Protein AF-A0A944JVR2-F1 (afdb_monomer)

Mean predicted aligned error: 6.29 Å

Solvent-accessible surface area (backbone atoms only — not comparable to full-atom values): 4729 Å² total; per-residue (Å²): 127,49,73,47,76,53,68,56,97,86,38,55,31,38,38,33,32,41,79,47,88,87,91,36,78,45,81,53,41,78,48,72,69,86,62,98,74,60,67,68,60,53,51,50,36,54,50,41,45,56,49,45,73,74,73,54,75,79,84,89,75,84,90,52,97,89,55,84,78,82,82,124

Radius of gyration: 13.88 Å; Cα contacts (8 Å, |Δi|>4): 70; chains: 1; bounding box: 35×32×25 Å

pLDDT: mean 87.0, std 12.87, range [40.81, 97.12]

Secondary structure (DSSP, 8-state):
-EEE--EETTEEEEEEEEEETTTEEEEEEEEE--SS--HHHHHHHHHHHHHHHHH--S------TTS-----

Structure (mmCIF, N/CA/C/O backbone):
data_AF-A0A944JVR2-F1
#
_entry.id   AF-A0A944JVR2-F1
#
loop_
_atom_site.group_PDB
_atom_site.id
_atom_site.type_symbol
_atom_site.label_atom_id
_atom_site.label_alt_id
_atom_site.label_comp_id
_atom_site.label_asym_id
_atom_site.label_entity_id
_atom_site.label_seq_id
_atom_site.pdbx_PDB_ins_code
_atom_site.Cartn_x
_atom_site.Cartn_y
_atom_site.Cartn_z
_atom_site.occupancy
_atom_site.B_iso_or_equiv
_atom_site.auth_seq_id
_atom_site.auth_comp_id
_atom_site.auth_asym_id
_atom_site.auth_atom_id
_atom_site.pdbx_PDB_model_num
ATOM 1 N N . MET A 1 1 ? 3.390 7.259 6.516 1.00 87.06 1 MET A N 1
ATOM 2 C CA . MET A 1 1 ? 3.164 6.050 5.697 1.00 87.06 1 MET A CA 1
ATOM 3 C C . MET A 1 1 ? 4.327 5.121 5.945 1.00 87.06 1 MET A C 1
ATOM 5 O O . MET A 1 1 ? 5.437 5.617 6.088 1.00 87.06 1 MET A O 1
ATOM 9 N N . TYR A 1 2 ? 4.064 3.828 6.064 1.00 94.69 2 TYR A N 1
ATOM 10 C CA . TYR A 1 2 ? 5.058 2.828 6.439 1.00 94.69 2 TYR A CA 1
ATOM 11 C C . TYR A 1 2 ? 5.223 1.800 5.321 1.00 94.69 2 TYR A C 1
ATOM 13 O O . TYR A 1 2 ? 4.434 1.762 4.372 1.00 94.69 2 TYR A O 1
ATOM 21 N N . GLU A 1 3 ? 6.265 0.982 5.423 1.00 95.75 3 GLU A N 1
ATOM 22 C CA . GLU A 1 3 ? 6.642 0.019 4.395 1.00 95.75 3 GLU A CA 1
ATOM 23 C C . GLU A 1 3 ? 7.034 -1.319 5.025 1.00 95.75 3 GLU A C 1
ATOM 25 O O . GLU A 1 3 ? 7.911 -1.377 5.886 1.00 95.75 3 GLU A O 1
ATOM 30 N N . LEU A 1 4 ? 6.408 -2.399 4.560 1.00 96.94 4 LEU A N 1
ATOM 31 C CA . LEU A 1 4 ? 6.868 -3.766 4.780 1.00 96.94 4 LEU A CA 1
ATOM 32 C C . LEU A 1 4 ? 7.826 -4.154 3.652 1.00 96.94 4 LEU A C 1
ATOM 34 O O . LEU A 1 4 ? 7.608 -3.819 2.483 1.00 96.94 4 LEU A O 1
ATOM 38 N N . ARG A 1 5 ? 8.876 -4.900 4.005 1.00 96.75 5 ARG A N 1
ATOM 39 C CA . ARG A 1 5 ? 9.964 -5.276 3.090 1.00 96.75 5 ARG A CA 1
ATOM 40 C C . ARG A 1 5 ? 10.175 -6.792 3.004 1.00 96.75 5 ARG A C 1
ATOM 42 O O . ARG A 1 5 ? 11.300 -7.239 3.221 1.00 96.75 5 ARG A O 1
ATOM 49 N N . PRO A 1 6 ? 9.132 -7.597 2.737 1.00 97.06 6 PRO A N 1
ATOM 50 C CA . PRO A 1 6 ? 9.319 -9.030 2.604 1.00 97.06 6 PRO A CA 1
ATOM 51 C C . PRO A 1 6 ? 10.106 -9.371 1.333 1.00 97.06 6 PRO A C 1
ATOM 53 O O . PRO A 1 6 ? 10.070 -8.653 0.327 1.00 97.06 6 PRO A O 1
ATOM 56 N N . THR A 1 7 ? 10.762 -10.523 1.377 1.00 97.12 7 THR A N 1
ATOM 57 C CA . THR A 1 7 ? 11.226 -11.224 0.183 1.00 97.12 7 THR A CA 1
ATOM 58 C C . THR A 1 7 ? 10.194 -12.298 -0.131 1.00 97.12 7 THR A C 1
ATOM 60 O O . THR A 1 7 ? 10.006 -13.211 0.669 1.00 97.12 7 THR A O 1
ATOM 63 N N . LEU A 1 8 ? 9.495 -12.160 -1.256 1.00 94.88 8 LEU A N 1
ATOM 64 C CA . LEU A 1 8 ? 8.475 -13.108 -1.713 1.00 94.88 8 LEU A CA 1
ATOM 65 C C . LEU A 1 8 ? 9.022 -13.815 -2.948 1.00 94.88 8 LEU A C 1
ATOM 67 O O . LEU A 1 8 ? 9.409 -13.133 -3.893 1.00 94.88 8 LEU A O 1
ATOM 71 N N . ASP A 1 9 ? 9.123 -15.143 -2.912 1.00 94.50 9 ASP A N 1
ATOM 72 C CA . ASP A 1 9 ? 9.677 -15.961 -4.004 1.00 94.50 9 ASP A CA 1
ATOM 73 C C . ASP A 1 9 ? 11.048 -15.464 -4.506 1.00 94.50 9 ASP A C 1
ATOM 75 O O . ASP A 1 9 ? 11.320 -15.376 -5.700 1.00 94.50 9 ASP A O 1
ATOM 79 N N . GLY A 1 10 ? 11.914 -15.050 -3.573 1.00 95.88 10 GLY A N 1
ATOM 80 C CA . GLY A 1 10 ? 13.235 -14.487 -3.883 1.00 95.88 10 GLY A CA 1
ATOM 81 C C . GLY A 1 10 ? 13.223 -13.033 -4.376 1.00 95.88 10 GLY A C 1
ATOM 82 O O . GLY A 1 10 ? 14.284 -12.449 -4.586 1.00 95.88 10 GLY A O 1
ATOM 83 N N . VAL A 1 11 ? 12.054 -12.404 -4.512 1.00 96.12 11 VAL A N 1
ATOM 84 C CA . VAL A 1 11 ? 11.908 -11.032 -5.010 1.00 96.12 11 VAL A CA 1
ATOM 85 C C . VAL A 1 11 ? 11.722 -10.043 -3.863 1.00 96.12 11 VAL A C 1
ATOM 87 O O . VAL A 1 11 ? 10.796 -10.149 -3.052 1.00 96.12 11 VAL A O 1
ATOM 90 N N . ALA A 1 12 ? 12.570 -9.011 -3.839 1.00 97.00 12 ALA A N 1
ATOM 91 C CA . ALA A 1 12 ? 12.436 -7.884 -2.924 1.00 97.00 12 ALA A CA 1
ATOM 92 C C . ALA A 1 12 ? 11.125 -7.127 -3.196 1.00 97.00 12 ALA A C 1
ATOM 94 O O . ALA A 1 12 ? 11.022 -6.332 -4.135 1.00 97.00 12 ALA A O 1
ATOM 95 N N . THR A 1 13 ? 10.129 -7.354 -2.345 1.00 97.12 13 THR A N 1
ATOM 96 C CA . THR A 1 13 ? 8.797 -6.763 -2.472 1.00 97.12 13 THR A CA 1
ATOM 97 C C . THR A 1 13 ? 8.636 -5.634 -1.463 1.00 97.12 13 THR A C 1
ATOM 99 O O . THR A 1 13 ? 9.202 -5.658 -0.367 1.00 97.12 13 THR A O 1
ATOM 102 N N . ARG A 1 14 ? 7.912 -4.590 -1.856 1.00 96.88 14 ARG A N 1
ATOM 103 C CA . ARG A 1 14 ? 7.557 -3.453 -1.014 1.00 96.88 14 ARG A CA 1
ATOM 104 C C . AR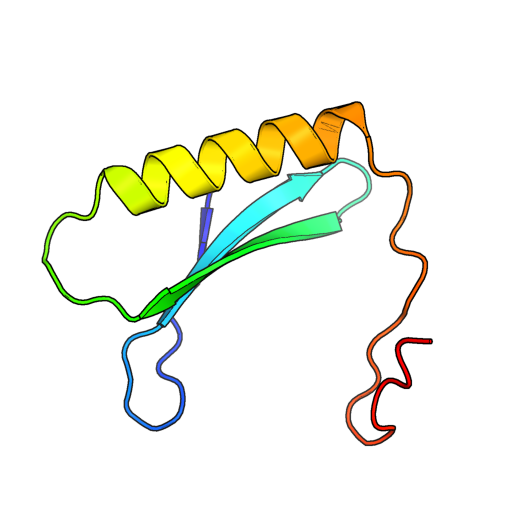G A 1 14 ? 6.050 -3.363 -0.946 1.00 96.88 14 ARG A C 1
ATOM 106 O O . ARG A 1 14 ? 5.378 -3.280 -1.974 1.00 96.88 14 ARG A O 1
ATOM 113 N N . ILE A 1 15 ? 5.539 -3.414 0.275 1.00 96.81 15 ILE A N 1
ATOM 114 C CA . ILE A 1 15 ? 4.121 -3.243 0.559 1.00 96.81 15 ILE A CA 1
ATOM 115 C C . ILE A 1 15 ? 4.005 -1.994 1.406 1.00 96.81 15 ILE A C 1
ATOM 117 O O . ILE A 1 15 ? 4.503 -1.944 2.531 1.00 96.81 15 ILE A O 1
ATOM 121 N N . THR A 1 16 ? 3.373 -0.972 0.857 1.00 96.31 16 THR A N 1
ATOM 122 C CA . THR A 1 16 ? 3.153 0.261 1.594 1.00 96.31 16 THR A CA 1
ATOM 123 C C . THR A 1 16 ? 1.839 0.184 2.352 1.00 96.31 16 THR A C 1
ATOM 125 O O . THR A 1 16 ? 0.868 -0.412 1.882 1.00 96.31 16 THR A O 1
ATOM 128 N N . TYR A 1 17 ? 1.806 0.761 3.548 1.00 95.38 17 TYR A N 1
ATOM 129 C CA . TYR A 1 17 ? 0.631 0.699 4.403 1.00 95.38 17 TYR A CA 1
ATOM 130 C C . TYR A 1 17 ? 0.527 1.919 5.320 1.00 95.38 17 TYR A C 1
ATOM 132 O O . TYR A 1 17 ? 1.471 2.702 5.492 1.00 95.38 17 TYR A O 1
ATOM 140 N N . TRP A 1 18 ? -0.643 2.085 5.927 1.00 92.56 18 TRP A N 1
ATOM 141 C CA . TRP A 1 18 ? -0.880 3.091 6.957 1.00 92.56 18 TRP A CA 1
ATOM 142 C C . TRP A 1 18 ? -1.733 2.528 8.094 1.00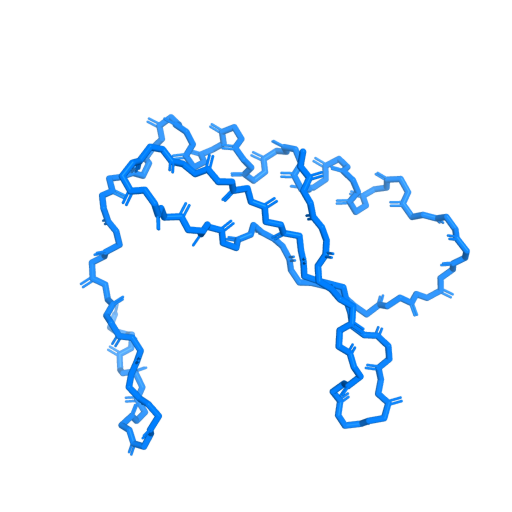 92.56 18 TRP A C 1
ATOM 144 O O . TRP A 1 18 ? -2.476 1.562 7.911 1.00 92.56 18 TRP A O 1
ATOM 154 N N . PHE A 1 19 ? -1.585 3.120 9.279 1.00 91.50 19 PHE A N 1
ATOM 155 C CA . PHE A 1 19 ? -2.390 2.781 10.445 1.00 91.50 19 PHE A CA 1
ATOM 156 C C . PHE A 1 19 ? -3.599 3.707 10.507 1.00 91.50 19 PHE A C 1
ATOM 158 O O . PHE A 1 19 ? -3.462 4.902 10.766 1.00 91.50 19 PHE A O 1
ATOM 165 N N . ALA A 1 20 ? -4.773 3.139 10.263 1.00 88.38 20 ALA A N 1
ATOM 166 C CA . ALA A 1 20 ? -6.046 3.806 10.459 1.00 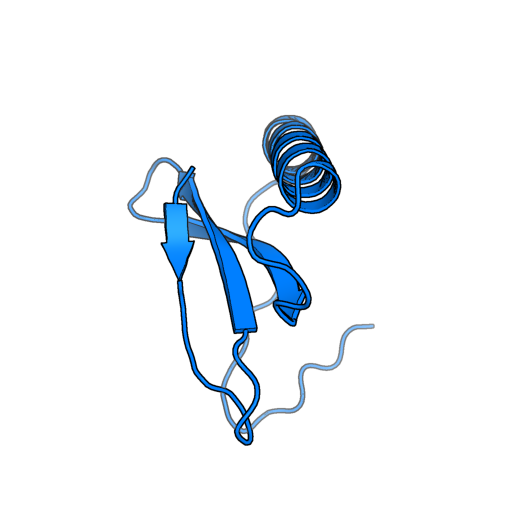88.38 20 ALA A CA 1
ATOM 167 C C . ALA A 1 20 ? -6.513 3.642 11.922 1.00 88.38 20 ALA A C 1
ATOM 169 O O . ALA A 1 20 ? -6.080 2.711 12.618 1.00 88.38 20 ALA A O 1
ATOM 170 N N . PRO A 1 21 ? -7.431 4.499 12.406 1.00 87.50 21 PRO A N 1
ATOM 171 C CA . PRO A 1 21 ? -8.044 4.329 13.720 1.00 87.50 21 PRO A CA 1
ATOM 172 C C . PRO A 1 21 ? -8.650 2.931 13.914 1.00 87.50 21 PRO A C 1
ATOM 174 O O . PRO A 1 21 ? -9.090 2.284 12.956 1.00 87.50 21 PRO A O 1
ATOM 177 N N . GLY A 1 22 ? -8.690 2.479 15.169 1.00 88.00 22 GLY A N 1
ATOM 178 C CA . GLY A 1 22 ? -9.196 1.151 15.531 1.00 88.00 22 GLY A CA 1
ATOM 179 C C . GLY A 1 22 ? -8.176 0.020 15.359 1.00 88.00 22 GLY A C 1
ATOM 180 O O . GLY A 1 22 ? -8.576 -1.112 15.126 1.00 88.00 22 GLY A O 1
ATOM 181 N N . ARG A 1 23 ? -6.867 0.316 15.457 1.00 88.38 23 ARG A N 1
ATOM 182 C CA . ARG A 1 23 ? -5.768 -0.667 15.318 1.00 88.38 23 ARG A CA 1
ATOM 183 C C . ARG A 1 23 ? -5.795 -1.417 13.978 1.00 88.38 23 ARG A C 1
ATOM 185 O O . ARG A 1 23 ? -5.505 -2.608 13.917 1.00 88.38 23 ARG A O 1
ATOM 192 N N . ARG A 1 24 ? -6.134 -0.713 12.895 1.00 88.00 24 ARG A N 1
ATOM 193 C CA . ARG A 1 24 ? -6.218 -1.287 11.547 1.00 88.00 24 ARG A CA 1
ATOM 194 C C . ARG A 1 24 ? -5.005 -0.884 10.724 1.00 88.00 24 ARG A C 1
ATOM 196 O O . ARG A 1 24 ? -4.740 0.304 10.556 1.00 88.00 24 ARG A O 1
ATOM 203 N N . ALA A 1 25 ? -4.295 -1.866 10.183 1.00 90.75 25 ALA A N 1
ATOM 204 C CA . ALA A 1 25 ? -3.305 -1.638 9.139 1.00 90.75 25 ALA A CA 1
ATOM 205 C C . ALA A 1 25 ? -3.980 -1.810 7.775 1.00 90.75 25 ALA A C 1
ATOM 207 O O . ALA A 1 25 ? -4.561 -2.857 7.502 1.00 90.75 25 ALA A O 1
ATOM 208 N N . VAL A 1 26 ? -3.909 -0.791 6.923 1.00 90.88 26 VAL A N 1
ATOM 209 C CA . VAL A 1 26 ? -4.472 -0.836 5.568 1.00 90.88 26 V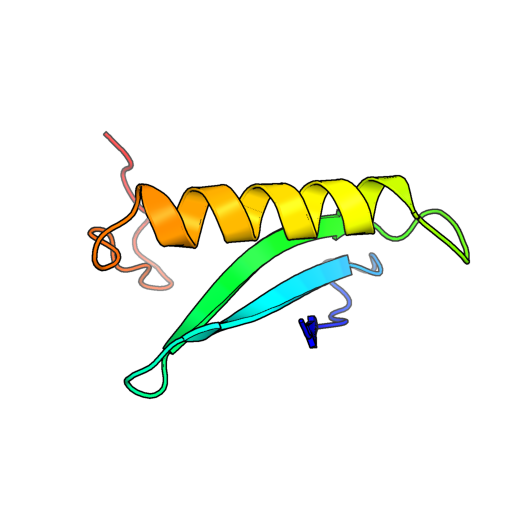AL A CA 1
ATOM 210 C C . VAL A 1 26 ? -3.321 -0.837 4.572 1.00 90.88 26 VAL A C 1
ATOM 212 O O . VAL A 1 26 ? -2.501 0.087 4.566 1.00 90.88 26 VAL A O 1
ATOM 215 N N . LEU A 1 27 ? -3.250 -1.885 3.753 1.00 93.94 27 LEU A N 1
ATOM 216 C CA . LEU A 1 27 ? -2.274 -2.007 2.673 1.00 93.94 27 LEU A CA 1
ATOM 217 C C . LEU A 1 27 ? -2.714 -1.129 1.498 1.00 93.94 27 LEU A C 1
ATOM 219 O O . LEU A 1 27 ? -3.885 -1.127 1.134 1.00 93.94 27 LEU A O 1
ATOM 223 N N . LEU A 1 28 ? -1.782 -0.370 0.931 1.00 94.31 28 LEU A N 1
ATOM 224 C CA . LEU A 1 28 ? -2.072 0.659 -0.069 1.00 94.31 28 LEU A CA 1
ATOM 225 C C . LEU A 1 28 ? -1.562 0.258 -1.450 1.00 94.31 28 LEU A C 1
ATOM 227 O O . LEU A 1 28 ? -2.312 0.270 -2.420 1.00 94.31 28 LEU A O 1
ATOM 231 N N . THR A 1 29 ? -0.287 -0.119 -1.555 1.00 95.69 29 THR A N 1
ATOM 232 C CA . THR A 1 29 ? 0.301 -0.553 -2.828 1.00 95.69 29 THR A CA 1
ATOM 233 C C . THR A 1 29 ? 1.315 -1.663 -2.619 1.00 95.69 29 THR A C 1
ATOM 235 O O . THR A 1 29 ? 2.094 -1.614 -1.667 1.00 95.69 29 THR A O 1
ATOM 238 N N . VAL A 1 30 ? 1.390 -2.587 -3.575 1.00 96.38 30 VAL A N 1
ATOM 239 C CA . VAL A 1 30 ? 2.449 -3.601 -3.671 1.00 96.38 30 VAL A CA 1
ATOM 240 C C . VAL A 1 30 ? 3.283 -3.334 -4.925 1.00 96.38 30 VAL A C 1
ATOM 242 O O . VAL A 1 30 ? 2.732 -3.037 -5.991 1.00 96.38 30 VAL A O 1
ATOM 245 N N . PHE A 1 31 ? 4.610 -3.398 -4.814 1.00 95.44 31 PHE A N 1
ATOM 246 C CA . PHE A 1 31 ? 5.517 -3.364 -5.965 1.00 95.44 31 PHE A CA 1
ATOM 247 C C . PHE A 1 31 ? 6.805 -4.147 -5.711 1.00 95.44 31 PHE A C 1
ATOM 249 O O . PHE A 1 31 ? 7.241 -4.328 -4.574 1.00 95.44 31 PHE A O 1
ATOM 256 N N . ARG A 1 32 ? 7.434 -4.598 -6.799 1.00 96.06 32 ARG A N 1
ATOM 257 C CA . ARG A 1 32 ? 8.784 -5.175 -6.783 1.00 96.06 32 ARG A CA 1
ATOM 258 C C . ARG A 1 32 ? 9.794 -4.032 -6.811 1.00 96.06 32 ARG A C 1
ATOM 260 O O . ARG A 1 32 ? 9.642 -3.112 -7.611 1.00 96.06 32 ARG A O 1
ATOM 267 N N . LYS A 1 33 ? 10.816 -4.066 -5.956 1.00 94.00 33 LYS A N 1
ATOM 268 C CA . LYS A 1 33 ? 11.866 -3.039 -5.963 1.00 94.00 33 LYS A CA 1
ATOM 269 C C . LYS A 1 33 ? 12.767 -3.242 -7.181 1.00 94.00 33 LYS A C 1
ATOM 271 O O . LYS A 1 33 ? 13.403 -4.286 -7.280 1.00 94.00 33 LYS A O 1
ATOM 276 N N . THR A 1 34 ? 12.854 -2.244 -8.061 1.00 93.00 34 THR A N 1
ATOM 277 C CA . THR A 1 34 ? 13.702 -2.320 -9.265 1.00 93.00 34 THR A CA 1
ATOM 278 C C . THR A 1 34 ? 14.883 -1.355 -9.235 1.00 93.00 34 THR A C 1
ATOM 280 O O . THR A 1 34 ? 15.911 -1.620 -9.850 1.00 93.00 34 THR A O 1
ATOM 283 N N . ARG A 1 35 ? 14.774 -0.256 -8.480 1.00 91.50 35 ARG A N 1
ATOM 284 C CA . ARG A 1 35 ? 15.803 0.785 -8.344 1.00 91.50 35 ARG A CA 1
ATOM 285 C C . ARG A 1 35 ? 16.004 1.179 -6.890 1.00 91.50 35 ARG A C 1
ATOM 287 O O . ARG A 1 35 ? 15.192 0.846 -6.025 1.00 91.50 35 ARG A O 1
A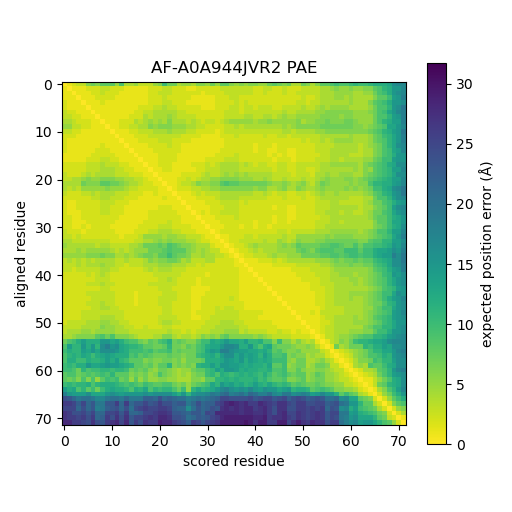TOM 294 N N . MET A 1 36 ? 17.083 1.909 -6.597 1.00 86.12 36 MET A N 1
ATOM 295 C CA . MET A 1 36 ? 17.361 2.404 -5.242 1.00 86.12 36 MET A CA 1
ATOM 296 C C . MET A 1 36 ? 16.276 3.379 -4.762 1.00 86.12 36 MET A C 1
ATOM 298 O O . MET A 1 36 ? 15.784 3.205 -3.647 1.00 86.12 36 MET A O 1
ATOM 302 N N . ASN A 1 37 ? 15.822 4.275 -5.646 1.00 87.06 37 ASN A N 1
ATOM 303 C CA . ASN A 1 37 ? 14.777 5.275 -5.411 1.00 87.06 37 ASN A CA 1
ATOM 304 C C . ASN A 1 37 ? 1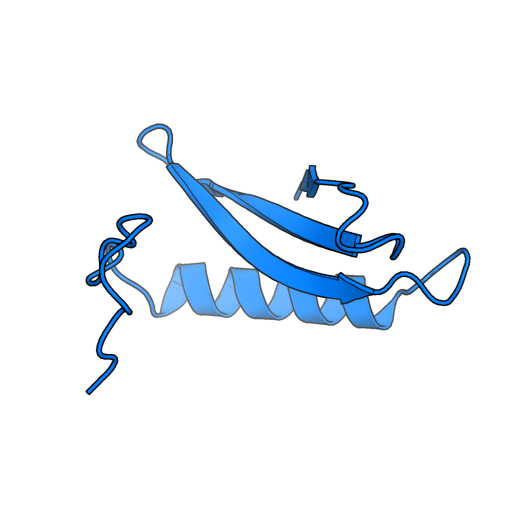3.646 5.118 -6.441 1.00 87.06 37 ASN A C 1
ATOM 306 O O . ASN A 1 37 ? 13.925 4.953 -7.625 1.00 87.06 37 ASN A O 1
ATOM 310 N N . GLU A 1 38 ? 12.389 5.169 -5.990 1.00 92.44 38 GLU A N 1
ATOM 311 C CA . GLU A 1 38 ? 11.188 4.895 -6.804 1.00 92.44 38 GLU A CA 1
ATOM 312 C C . GLU A 1 38 ? 10.093 5.955 -6.519 1.00 92.44 38 GLU A C 1
ATOM 314 O O . GLU A 1 38 ? 9.102 5.655 -5.846 1.00 92.44 38 GLU A O 1
ATOM 319 N N . PRO A 1 39 ? 10.264 7.222 -6.949 1.00 93.19 39 PRO A N 1
ATOM 320 C CA . PRO A 1 39 ? 9.365 8.323 -6.574 1.00 93.19 39 PRO A CA 1
ATOM 321 C C . PRO A 1 39 ? 7.924 8.119 -7.060 1.00 93.19 39 PRO A C 1
ATOM 323 O O . PRO A 1 39 ? 6.981 8.431 -6.335 1.00 93.19 39 PRO A O 1
ATOM 326 N N . ASP A 1 40 ? 7.735 7.510 -8.230 1.00 94.88 40 ASP A N 1
ATOM 327 C CA . ASP A 1 40 ? 6.402 7.221 -8.771 1.00 94.88 40 ASP A CA 1
ATOM 328 C C . ASP A 1 40 ? 5.628 6.237 -7.889 1.00 94.88 40 ASP A C 1
ATOM 330 O O . ASP A 1 40 ? 4.412 6.353 -7.728 1.00 94.88 40 ASP A O 1
ATOM 334 N N . GLN A 1 41 ? 6.333 5.298 -7.248 1.00 95.62 41 GLN A N 1
ATOM 335 C CA . GLN A 1 41 ? 5.717 4.370 -6.303 1.00 95.62 41 GLN A CA 1
ATOM 336 C C . GLN A 1 41 ? 5.258 5.092 -5.040 1.00 95.62 41 GLN A C 1
ATOM 338 O O . GLN A 1 41 ? 4.181 4.776 -4.541 1.00 95.62 41 GLN A O 1
ATOM 343 N N . VAL A 1 42 ? 6.014 6.090 -4.566 1.00 92.25 42 VAL A N 1
ATOM 344 C CA . VAL A 1 42 ? 5.606 6.956 -3.446 1.00 92.25 42 VAL A CA 1
ATOM 345 C C . VAL A 1 42 ? 4.356 7.754 -3.818 1.00 92.25 42 VAL A C 1
ATOM 347 O O . VAL A 1 42 ? 3.386 7.758 -3.061 1.00 92.25 42 VAL A 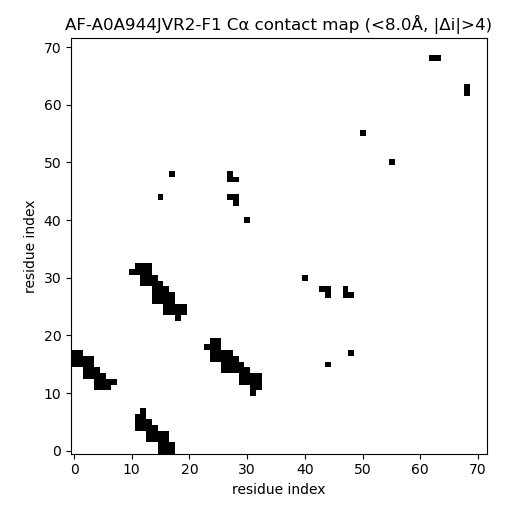O 1
ATOM 350 N N . SER A 1 43 ? 4.336 8.370 -5.000 1.00 95.88 43 SER A N 1
ATOM 351 C CA . SER A 1 43 ? 3.175 9.115 -5.498 1.00 95.88 43 SER A CA 1
ATOM 352 C C . SER A 1 43 ? 1.933 8.229 -5.617 1.00 95.88 43 SER A C 1
ATOM 354 O O . SER A 1 43 ? 0.861 8.602 -5.136 1.00 95.88 43 SER A O 1
ATOM 356 N N . ARG A 1 44 ? 2.079 7.015 -6.169 1.00 95.81 44 ARG A N 1
ATOM 357 C CA . ARG A 1 44 ? 1.000 6.017 -6.264 1.00 95.81 44 ARG A CA 1
ATOM 358 C C . ARG A 1 44 ? 0.456 5.636 -4.888 1.00 95.81 44 ARG A C 1
ATOM 360 O O . ARG A 1 44 ? -0.753 5.574 -4.690 1.00 95.81 44 ARG A O 1
ATOM 367 N N . ALA A 1 45 ? 1.350 5.435 -3.928 1.00 94.88 45 ALA A N 1
ATOM 368 C CA . ALA A 1 45 ? 1.033 5.149 -2.537 1.00 94.88 45 ALA A CA 1
ATOM 369 C C . ALA A 1 45 ? 0.219 6.270 -1.859 1.00 94.88 45 ALA A C 1
ATOM 371 O O . ALA A 1 45 ? -0.781 6.004 -1.189 1.00 94.88 45 ALA A O 1
ATOM 372 N N . VAL A 1 46 ? 0.625 7.527 -2.056 1.00 94.38 46 VAL A N 1
ATOM 373 C CA . VAL A 1 46 ? -0.082 8.703 -1.526 1.00 94.38 46 VAL A CA 1
ATOM 374 C C . VAL A 1 46 ? -1.461 8.852 -2.169 1.00 94.38 46 VAL A C 1
ATOM 376 O O . VAL A 1 46 ? -2.433 9.117 -1.462 1.00 94.38 46 VAL A O 1
ATOM 379 N N . ALA A 1 47 ? -1.570 8.649 -3.484 1.00 95.44 47 ALA A N 1
ATOM 380 C CA . ALA A 1 47 ? -2.847 8.694 -4.191 1.00 95.44 47 ALA A CA 1
ATOM 381 C C . ALA A 1 47 ? -3.809 7.596 -3.705 1.00 95.44 47 ALA A C 1
ATOM 383 O O . ALA A 1 47 ? -4.958 7.895 -3.383 1.00 95.44 47 ALA A O 1
ATOM 384 N N . ALA A 1 48 ? -3.321 6.358 -3.559 1.00 94.31 48 ALA A N 1
ATOM 385 C CA . ALA A 1 48 ? -4.101 5.240 -3.027 1.00 94.31 48 ALA A CA 1
ATOM 386 C C . ALA A 1 48 ? -4.622 5.527 -1.612 1.00 94.31 48 ALA A C 1
ATOM 388 O O . ALA A 1 48 ? -5.781 5.254 -1.307 1.00 94.31 48 ALA A O 1
ATOM 389 N N . ARG A 1 49 ? -3.795 6.147 -0.757 1.00 92.50 49 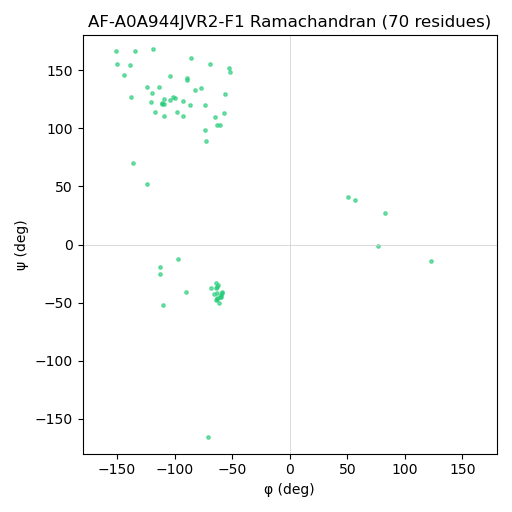ARG A N 1
ATOM 390 C CA . ARG A 1 49 ? -4.225 6.571 0.579 1.00 92.50 49 ARG A CA 1
ATOM 391 C C . ARG A 1 49 ? -5.364 7.586 0.518 1.00 92.50 49 ARG A C 1
ATOM 393 O O . ARG A 1 49 ? -6.363 7.383 1.194 1.00 92.50 49 ARG A O 1
ATOM 400 N N . ARG A 1 50 ? -5.222 8.651 -0.280 1.00 92.69 50 ARG A N 1
ATOM 401 C CA . ARG A 1 50 ? -6.253 9.699 -0.415 1.00 92.69 50 ARG A CA 1
ATOM 402 C C . ARG A 1 50 ? -7.583 9.122 -0.894 1.00 92.69 50 ARG A C 1
ATOM 404 O O . ARG A 1 50 ? -8.630 9.498 -0.380 1.00 92.69 50 ARG A O 1
ATOM 411 N N . LEU A 1 51 ? -7.531 8.198 -1.853 1.00 90.62 51 LEU A N 1
ATOM 412 C CA . LEU A 1 51 ? -8.718 7.502 -2.341 1.00 90.62 51 LEU A CA 1
ATOM 413 C C . LEU A 1 51 ? -9.356 6.657 -1.230 1.00 90.62 51 LEU A C 1
ATOM 415 O O . LEU A 1 51 ? -10.552 6.768 -0.987 1.00 90.62 51 LEU A O 1
ATOM 419 N N . CYS A 1 52 ? -8.552 5.877 -0.504 1.00 88.38 52 CYS A N 1
ATOM 420 C CA . CYS A 1 52 ? -9.039 5.037 0.588 1.00 88.38 52 CYS A CA 1
ATOM 421 C C . CYS A 1 52 ? -9.627 5.841 1.754 1.00 88.38 52 CYS A C 1
ATOM 423 O O . CYS A 1 52 ? -10.612 5.411 2.343 1.00 88.38 52 CYS A O 1
ATOM 425 N N . GLU A 1 53 ? -9.041 6.994 2.083 1.00 87.44 53 GLU A N 1
ATOM 426 C CA . GLU A 1 53 ? -9.555 7.921 3.098 1.00 87.44 53 GLU A CA 1
ATOM 427 C C . GLU A 1 53 ? -10.928 8.490 2.734 1.00 87.44 53 GLU A C 1
ATOM 429 O O . GLU A 1 53 ? -11.749 8.711 3.621 1.00 87.44 53 GLU A O 1
ATOM 434 N N . LYS A 1 54 ? -11.160 8.750 1.444 1.00 87.69 54 LYS A N 1
ATOM 435 C CA . LYS A 1 54 ? -12.358 9.438 0.962 1.00 87.69 54 LYS A CA 1
ATOM 436 C C . LYS A 1 54 ? -13.506 8.485 0.636 1.00 87.69 54 LYS A C 1
ATOM 438 O O . LYS A 1 54 ? -14.652 8.810 0.920 1.00 87.69 54 LYS A O 1
ATOM 443 N N . GLU A 1 55 ? -13.202 7.344 0.023 1.00 79.00 55 GLU A N 1
ATOM 444 C CA . GLU A 1 55 ? -14.203 6.537 -0.687 1.00 79.00 55 GLU A CA 1
ATOM 445 C C . GLU A 1 55 ? -14.494 5.181 -0.030 1.00 79.00 55 GLU A C 1
ATOM 447 O O . GLU A 1 55 ? -15.510 4.559 -0.332 1.00 79.00 55 GLU A O 1
ATOM 452 N N . HIS A 1 56 ? -13.616 4.669 0.839 1.00 73.06 56 HIS A N 1
ATOM 453 C CA . HIS A 1 56 ? -13.732 3.292 1.321 1.00 73.06 56 HIS A CA 1
ATOM 454 C C . HIS A 1 56 ? -14.163 3.216 2.790 1.00 73.06 56 HIS A C 1
ATOM 456 O O . HIS A 1 56 ? -13.480 3.693 3.696 1.00 73.06 56 HIS A O 1
ATOM 462 N N . GLY A 1 57 ? -15.301 2.554 3.021 1.00 70.81 57 GLY A N 1
ATOM 463 C CA . GLY A 1 57 ? -15.717 2.091 4.344 1.00 70.81 57 GLY A CA 1
ATOM 464 C C . GLY A 1 57 ? -14.855 0.923 4.854 1.00 70.81 57 GLY A C 1
ATOM 465 O O . GLY A 1 57 ? -13.777 0.647 4.320 1.00 70.81 57 GLY A O 1
ATOM 466 N N . PRO A 1 58 ? -15.295 0.214 5.907 1.00 72.69 58 PRO A N 1
ATOM 467 C CA . PRO A 1 58 ? -14.632 -1.006 6.359 1.00 72.69 58 PRO A CA 1
ATOM 468 C C . PRO A 1 58 ? -14.432 -2.015 5.217 1.00 72.69 58 PRO A C 1
ATOM 470 O O . PRO A 1 58 ? -15.243 -2.091 4.294 1.00 72.69 58 PRO A O 1
ATOM 473 N N . ALA A 1 59 ? -13.354 -2.804 5.289 1.00 75.06 59 ALA A N 1
ATOM 474 C CA . ALA A 1 59 ? -13.153 -3.909 4.358 1.00 75.06 59 ALA A CA 1
ATOM 475 C C . ALA A 1 59 ? -14.363 -4.855 4.423 1.00 75.06 59 ALA A C 1
ATOM 477 O O . ALA A 1 59 ? -14.785 -5.250 5.507 1.00 75.06 59 ALA A O 1
ATOM 478 N N . HIS A 1 60 ? -14.917 -5.183 3.261 1.00 77.69 60 HIS A N 1
ATOM 479 C CA . HIS A 1 60 ? -16.126 -5.994 3.103 1.00 77.69 60 HIS A CA 1
ATOM 480 C C . HIS A 1 60 ? -15.800 -7.470 2.828 1.00 77.69 60 HIS A C 1
ATOM 482 O O . HIS A 1 60 ? -16.669 -8.324 2.965 1.00 77.69 60 HIS A O 1
ATOM 488 N N . THR A 1 61 ? -14.535 -7.774 2.519 1.00 81.75 61 THR A N 1
ATOM 489 C CA . THR A 1 61 ? -14.043 -9.127 2.243 1.00 81.75 61 THR A CA 1
ATOM 490 C C . THR A 1 61 ? -12.964 -9.494 3.250 1.00 81.75 61 THR A C 1
ATOM 492 O O . THR A 1 61 ? -12.019 -8.733 3.470 1.00 81.75 61 THR A O 1
ATOM 495 N N . THR A 1 62 ? -13.094 -10.674 3.853 1.00 84.62 62 THR A N 1
ATOM 496 C CA . THR A 1 62 ? -12.067 -11.250 4.725 1.00 84.62 62 THR A CA 1
ATOM 497 C C . THR A 1 62 ? -11.298 -12.304 3.946 1.00 84.62 62 THR A C 1
ATOM 499 O O . THR A 1 62 ? -11.893 -13.198 3.356 1.00 84.62 62 THR A O 1
ATOM 502 N N . TYR A 1 63 ? -9.972 -12.184 3.930 1.00 80.69 63 TYR A N 1
ATOM 503 C CA . TYR A 1 63 ? -9.104 -13.205 3.361 1.00 80.69 63 TYR A CA 1
ATOM 504 C C . TYR A 1 63 ? -8.797 -14.267 4.419 1.00 80.69 63 TYR A C 1
ATOM 506 O O . TYR A 1 63 ? -8.174 -13.962 5.440 1.00 80.69 63 TYR A O 1
ATOM 514 N N . SER A 1 64 ? -9.180 -15.510 4.136 1.00 80.81 64 SER A N 1
ATOM 515 C CA . SER A 1 64 ? -8.805 -16.693 4.907 1.00 80.81 64 SER A CA 1
ATOM 516 C C . SER A 1 64 ? -7.830 -17.524 4.080 1.00 80.81 64 SER A C 1
ATOM 518 O O . SER A 1 64 ? -8.106 -17.887 2.939 1.00 80.81 64 SER A O 1
ATOM 520 N N . ARG A 1 65 ? -6.656 -17.833 4.637 1.00 74.06 65 ARG A N 1
ATOM 521 C CA . ARG A 1 65 ? -5.677 -18.691 3.957 1.00 74.06 65 ARG A CA 1
ATOM 522 C C . ARG A 1 65 ? -6.271 -20.100 3.805 1.00 74.06 65 ARG A C 1
ATOM 524 O O . ARG A 1 65 ? -6.368 -20.806 4.801 1.00 74.06 65 ARG A O 1
ATOM 531 N N . GLY A 1 66 ? -6.613 -20.499 2.578 1.00 67.94 66 GLY A N 1
ATOM 532 C CA . GLY A 1 66 ? -7.141 -21.834 2.247 1.00 67.94 66 GLY A CA 1
ATOM 533 C C . GLY A 1 66 ? -8.510 -21.831 1.558 1.00 67.94 66 GLY A C 1
ATOM 534 O O . GLY A 1 66 ? -8.876 -22.835 0.960 1.00 67.94 66 GLY A O 1
ATOM 535 N N . GLU A 1 67 ? -9.223 -20.706 1.580 1.00 61.19 67 GLU A N 1
ATOM 536 C CA . GLU A 1 67 ? -10.436 -20.483 0.792 1.00 61.19 67 GLU A CA 1
ATOM 537 C C . GLU A 1 67 ? -10.073 -19.459 -0.286 1.00 61.19 67 GLU A C 1
ATOM 539 O O . GLU A 1 67 ? -9.745 -18.312 0.024 1.00 61.19 67 GLU A O 1
ATOM 544 N N . GLU A 1 68 ? -10.015 -19.876 -1.552 1.00 56.34 68 GLU A N 1
ATOM 545 C CA . GLU A 1 68 ? -9.792 -18.942 -2.656 1.00 56.34 68 GLU A CA 1
ATOM 546 C C . GLU A 1 68 ? -10.891 -17.876 -2.611 1.00 56.34 68 GLU A C 1
ATOM 548 O O . GLU A 1 68 ? -12.076 -18.173 -2.755 1.00 56.34 68 GLU A O 1
ATOM 553 N N . GLY A 1 69 ? -10.494 -16.634 -2.326 1.00 54.41 69 GLY A N 1
ATOM 554 C CA . GLY A 1 69 ? -11.412 -15.511 -2.217 1.00 54.41 69 GLY A CA 1
ATOM 555 C C . GLY A 1 69 ? -12.136 -15.311 -3.540 1.00 54.41 69 GLY A C 1
ATOM 556 O O . GLY A 1 69 ? -11.563 -14.762 -4.478 1.00 54.41 69 GLY A O 1
ATOM 557 N N . ASN A 1 70 ? -13.389 -15.753 -3.609 1.00 49.91 70 ASN A N 1
ATOM 558 C CA . ASN A 1 70 ? -14.248 -15.511 -4.753 1.00 49.91 70 ASN A CA 1
ATOM 559 C C . ASN A 1 70 ? -14.664 -14.034 -4.734 1.00 49.91 70 ASN A C 1
ATOM 561 O O . ASN A 1 70 ? -15.649 -13.653 -4.102 1.00 49.91 70 ASN A O 1
ATOM 565 N N . ALA A 1 71 ? -13.855 -13.186 -5.364 1.00 48.81 71 ALA A N 1
ATOM 566 C CA . ALA A 1 71 ? -14.244 -11.826 -5.694 1.00 48.81 71 ALA A CA 1
ATOM 567 C C . ALA A 1 71 ? -15.242 -11.906 -6.858 1.00 48.81 71 ALA A C 1
ATOM 569 O O . ALA A 1 71 ? -14.839 -12.114 -8.001 1.00 48.81 71 ALA A O 1
ATOM 570 N N . SER A 1 72 ? -16.536 -11.831 -6.533 1.00 40.81 72 SER A N 1
ATOM 571 C CA . SER A 1 72 ? -17.604 -11.583 -7.514 1.00 40.81 72 SER A CA 1
ATOM 572 C C . SER A 1 72 ? -17.585 -10.136 -7.993 1.00 40.81 72 SER A C 1
ATOM 574 O O . SER A 1 72 ? -17.215 -9.258 -7.179 1.00 40.81 72 SER A O 1
#

Sequence (72 aa):
MYELRPTLDGVATRITYWFAPGRRAVLLTVFRKTRMNEPDQVSRAVAARRLCEKEHGPAHTTYSRGEEGNAS

Nearest PDB structures (foldseek):
  5xjb-assembly1_A  TM=3.328E-01  e=2.528E+00  Mus musculus
  5xjb-assembly2_B  TM=3.534E-01  e=4.564E+00  Mus musculus
  8utp-assembly1_K  TM=3.814E-01  e=6.336E+00  Homo sapiens
  8utw-asse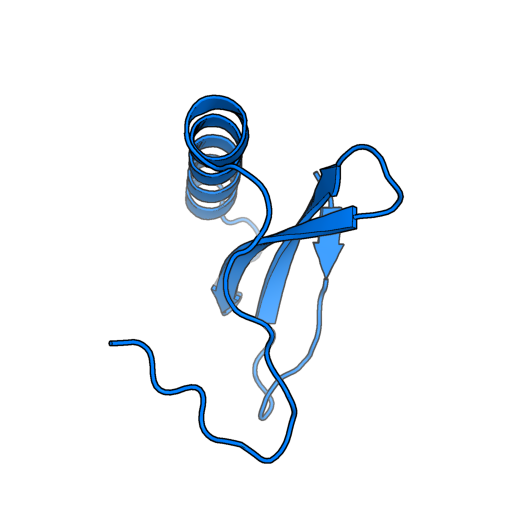mbly1_K  TM=3.142E-01  e=5.933E+00  Homo sapiens
  2y5w-assembly1_A  TM=3.295E-01  e=8.238E+00  Drosophila melanogaster

Foldseek 3Di:
DDWDFDQDPNFGKIWDWDQDPPRDIDTQDIDTDDDPDDVVVVVSSVVSVVCCVPPDDPDPDDDDPPDDGPPD